Protein AF-A0A1M7KK33-F1 (afdb_monomer_lite)

Foldseek 3Di:
DPDDDDDDDDADEDDDPPDDDDPPPDDPPDDDDDCPPPLNVVVVVDPVVVQQVVVCVVPPADPDDDGDHHSCVVVSVVVD

Radius of gyration: 16.58 Å; chains: 1; bounding box: 50×26×40 Å

Secondary structure (DSSP, 8-state):
-------PPP-PPP--TTSPP-TT---TT--PPPTT-HHHHHHHHS-HHHHHHHHHHHSPPPSSSPPP--HHHHHHHHH-

Structure (mmCIF, N/CA/C/O backbone):
data_AF-A0A1M7KK33-F1
#
_entry.id   AF-A0A1M7KK33-F1
#
loop_
_atom_site.group_PDB
_atom_site.id
_atom_site.type_symbol
_atom_site.label_atom_id
_atom_site.label_alt_id
_atom_site.label_comp_id
_atom_site.label_asym_id
_atom_site.label_entity_id
_atom_site.label_seq_id
_atom_site.pdbx_PDB_ins_code
_atom_site.Cartn_x
_atom_site.Cartn_y
_atom_site.Cartn_z
_atom_site.occupancy
_atom_site.B_iso_or_equiv
_atom_site.auth_seq_id
_atom_site.auth_comp_id
_atom_site.auth_asym_id
_atom_site.auth_atom_id
_atom_site.pdbx_PDB_model_num
ATOM 1 N N . MET A 1 1 ? 34.203 11.690 -14.302 1.00 50.41 1 MET A N 1
ATOM 2 C CA . MET A 1 1 ? 33.307 12.727 -13.731 1.00 50.41 1 MET A CA 1
ATOM 3 C C . MET A 1 1 ? 32.022 12.081 -13.226 1.00 50.41 1 MET A C 1
ATOM 5 O O . MET A 1 1 ? 31.303 11.483 -14.021 1.00 50.41 1 MET A O 1
ATOM 9 N N . ARG A 1 2 ? 31.728 12.161 -11.921 1.00 58.72 2 ARG A N 1
ATOM 10 C CA . ARG A 1 2 ? 30.470 11.653 -11.348 1.00 58.72 2 ARG A CA 1
ATOM 11 C C . ARG A 1 2 ? 29.342 12.601 -11.763 1.00 58.72 2 ARG A C 1
ATOM 13 O O . ARG A 1 2 ? 29.286 13.722 -11.269 1.00 58.72 2 ARG A O 1
ATOM 20 N N . LYS A 1 3 ? 28.500 12.191 -12.719 1.00 60.31 3 LYS A N 1
ATOM 21 C CA . LYS A 1 3 ? 27.369 13.005 -13.190 1.00 60.31 3 LYS A CA 1
ATOM 22 C C . LYS A 1 3 ? 26.482 13.356 -11.994 1.00 60.31 3 LYS A C 1
ATOM 24 O O . LYS A 1 3 ? 26.001 12.463 -11.300 1.00 60.31 3 LYS A O 1
ATOM 29 N N . THR A 1 4 ? 26.284 14.644 -11.739 1.00 65.06 4 THR A N 1
ATOM 30 C CA . THR A 1 4 ? 25.358 15.119 -10.713 1.00 65.06 4 THR A CA 1
ATOM 31 C C . THR A 1 4 ? 23.939 14.774 -11.158 1.00 65.06 4 THR A C 1
ATOM 33 O O . THR A 1 4 ? 23.435 15.258 -12.171 1.00 65.06 4 THR A O 1
ATOM 36 N N . THR A 1 5 ? 23.283 13.861 -10.446 1.00 70.75 5 THR A N 1
ATOM 37 C CA . THR A 1 5 ? 21.884 13.531 -10.721 1.00 70.75 5 THR A CA 1
ATOM 38 C C . THR A 1 5 ? 21.015 14.711 -10.305 1.00 70.75 5 THR A C 1
ATOM 40 O O . THR A 1 5 ? 21.026 15.095 -9.136 1.00 70.75 5 THR A O 1
ATOM 43 N N . LYS A 1 6 ? 20.247 15.280 -11.243 1.00 74.56 6 LYS A N 1
ATOM 44 C CA . LYS A 1 6 ? 19.227 16.289 -10.918 1.00 74.56 6 LYS A CA 1
ATOM 45 C C . LYS A 1 6 ? 18.308 15.742 -9.817 1.00 74.56 6 LYS A C 1
ATOM 47 O O . LYS A 1 6 ? 17.885 14.584 -9.892 1.00 74.56 6 LYS A O 1
ATOM 52 N N . ARG A 1 7 ? 18.012 16.562 -8.802 1.00 76.00 7 ARG A N 1
ATOM 53 C CA . ARG A 1 7 ? 17.145 16.188 -7.675 1.00 76.00 7 ARG A CA 1
ATOM 54 C C . ARG A 1 7 ? 15.757 15.847 -8.224 1.00 76.00 7 ARG A C 1
ATOM 56 O O . ARG A 1 7 ? 15.086 16.703 -8.794 1.00 76.00 7 ARG A O 1
ATOM 63 N N . ARG A 1 8 ? 15.359 14.578 -8.128 1.00 73.19 8 ARG A N 1
ATOM 64 C CA . ARG A 1 8 ? 14.034 14.122 -8.569 1.00 73.19 8 ARG A CA 1
ATOM 65 C C . ARG A 1 8 ? 12.997 14.520 -7.521 1.00 73.19 8 ARG A C 1
ATOM 67 O O . ARG A 1 8 ? 13.323 14.593 -6.337 1.00 73.19 8 ARG A O 1
ATOM 74 N N . ALA A 1 9 ? 11.758 14.748 -7.951 1.00 81.88 9 ALA A N 1
ATOM 75 C CA . ALA A 1 9 ? 10.652 14.906 -7.015 1.00 81.88 9 ALA A CA 1
ATOM 76 C C . ALA A 1 9 ? 10.563 13.657 -6.116 1.00 81.88 9 ALA A C 1
ATOM 78 O O . ALA A 1 9 ? 10.669 12.539 -6.643 1.00 81.88 9 ALA A O 1
ATOM 79 N N . PRO A 1 10 ? 10.390 13.833 -4.795 1.00 83.06 10 PRO A N 1
ATOM 80 C CA . PRO A 1 10 ? 10.269 12.715 -3.879 1.00 83.06 10 PRO A CA 1
ATOM 81 C C . PRO A 1 10 ? 9.037 11.886 -4.232 1.00 83.06 10 PRO A C 1
ATOM 83 O O . PRO A 1 10 ? 8.070 12.362 -4.832 1.00 83.06 10 PRO A O 1
ATOM 86 N N . ARG A 1 11 ? 9.093 10.613 -3.873 1.00 84.56 11 ARG A N 1
ATOM 87 C CA . ARG A 1 11 ? 8.003 9.671 -4.060 1.00 84.56 11 ARG A CA 1
ATOM 88 C C . ARG A 1 11 ? 7.990 8.732 -2.864 1.00 84.56 11 ARG A C 1
ATOM 90 O O . ARG A 1 11 ? 9.052 8.301 -2.431 1.00 84.56 11 ARG A O 1
ATOM 97 N N . SER A 1 12 ? 6.799 8.385 -2.393 1.00 86.75 12 SER A N 1
ATOM 98 C CA . SER A 1 12 ? 6.627 7.312 -1.422 1.00 86.75 12 SER A CA 1
ATOM 99 C C . SER A 1 12 ? 6.816 5.941 -2.072 1.00 86.75 12 SER A C 1
ATOM 101 O O . SER A 1 12 ? 6.236 5.625 -3.123 1.00 86.75 12 SER A O 1
ATOM 103 N N . GLU A 1 13 ? 7.633 5.115 -1.434 1.00 89.81 13 GLU A N 1
ATOM 104 C CA . GLU A 1 13 ? 7.660 3.684 -1.706 1.00 89.81 13 GLU A CA 1
ATOM 105 C C . GLU A 1 13 ? 6.403 3.020 -1.143 1.00 89.81 13 GLU A C 1
ATOM 107 O O . GLU A 1 13 ? 5.659 3.610 -0.354 1.00 89.81 13 GLU A O 1
ATOM 112 N N . TYR A 1 14 ? 6.113 1.815 -1.624 1.00 92.50 14 TYR A N 1
ATOM 113 C CA . TYR A 1 14 ? 5.000 1.053 -1.087 1.00 92.50 14 TYR A CA 1
ATOM 114 C C . TYR A 1 14 ? 5.349 0.544 0.311 1.00 92.50 14 TYR A C 1
ATOM 116 O O . TYR A 1 14 ? 6.375 -0.103 0.498 1.00 92.50 14 TYR A O 1
ATOM 124 N N . THR A 1 15 ? 4.468 0.817 1.267 1.00 92.06 15 THR A N 1
ATOM 125 C CA . THR A 1 15 ?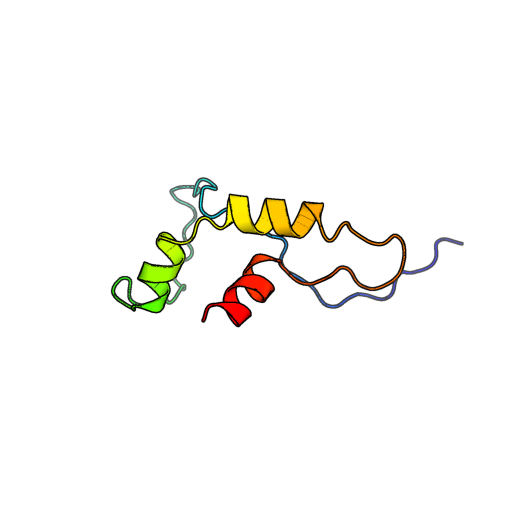 4.531 0.294 2.631 1.00 92.06 15 THR A CA 1
ATOM 126 C C . THR A 1 15 ? 3.366 -0.668 2.812 1.00 92.06 15 THR A C 1
ATOM 128 O O . THR A 1 15 ? 2.216 -0.297 2.541 1.00 92.06 15 THR A O 1
ATOM 131 N N . SER A 1 16 ? 3.661 -1.892 3.254 1.00 91.94 16 SER A N 1
ATOM 132 C CA . SER A 1 16 ? 2.627 -2.889 3.532 1.00 91.94 16 SER A CA 1
ATOM 133 C C . SER A 1 16 ? 1.713 -2.398 4.664 1.00 91.94 16 SER A C 1
ATOM 135 O O . SER A 1 16 ? 2.214 -1.900 5.675 1.00 91.94 16 SER A O 1
ATOM 137 N N . PRO A 1 17 ? 0.380 -2.554 4.547 1.00 89.38 17 PRO A N 1
ATOM 138 C CA . PRO A 1 17 ? -0.537 -2.333 5.663 1.00 89.38 17 PRO A CA 1
ATOM 139 C C . PRO A 1 17 ? -0.267 -3.246 6.867 1.00 89.38 17 PRO A C 1
ATOM 141 O O . PRO A 1 17 ? -0.640 -2.890 7.977 1.00 89.38 17 PRO A O 1
ATOM 144 N N . ASN A 1 18 ? 0.367 -4.402 6.646 1.00 89.00 18 ASN A N 1
ATOM 145 C CA . ASN A 1 18 ? 0.707 -5.378 7.683 1.00 89.00 18 ASN A CA 1
ATOM 146 C C . ASN A 1 18 ? 2.035 -5.054 8.390 1.00 89.00 18 ASN A C 1
ATOM 148 O O . ASN A 1 18 ? 2.470 -5.802 9.265 1.00 89.00 18 ASN A O 1
ATOM 152 N N . GLN A 1 19 ? 2.709 -3.964 8.006 1.00 88.38 19 GLN A N 1
ATOM 153 C CA . GLN A 1 19 ? 3.933 -3.527 8.662 1.00 88.38 19 GLN A CA 1
ATOM 154 C C . GLN A 1 19 ? 3.653 -3.130 10.118 1.00 88.38 19 GLN A C 1
ATOM 156 O O . GLN A 1 19 ? 2.763 -2.328 10.396 1.00 88.38 19 GLN A O 1
ATOM 161 N N . LEU A 1 20 ? 4.449 -3.674 11.042 1.00 88.62 20 LEU A N 1
ATOM 162 C CA . LEU A 1 20 ? 4.325 -3.408 12.474 1.00 88.62 20 LEU A CA 1
ATOM 163 C C . LEU A 1 20 ? 4.538 -1.922 12.794 1.00 88.62 20 LEU A C 1
ATOM 165 O O . LEU A 1 20 ? 5.486 -1.294 12.315 1.00 88.62 20 LEU A O 1
ATOM 169 N N . SER A 1 21 ? 3.673 -1.380 13.650 1.00 82.00 21 SER A N 1
ATOM 170 C CA . SER A 1 21 ? 3.829 -0.047 14.230 1.00 82.00 21 SER A CA 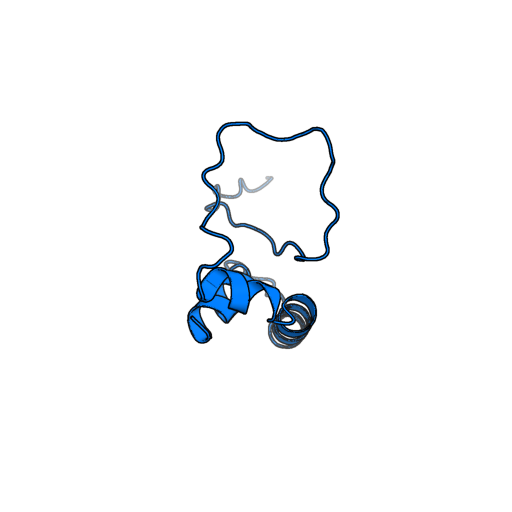1
ATOM 171 C C . SER A 1 21 ? 4.757 -0.090 15.443 1.00 82.00 21 SER A C 1
ATOM 173 O O . SER A 1 21 ? 4.634 -0.973 16.291 1.00 82.00 21 SER A O 1
ATOM 175 N N . LEU A 1 22 ? 5.648 0.895 15.564 1.00 84.50 22 LEU A N 1
ATOM 176 C CA . LEU A 1 22 ? 6.480 1.071 16.754 1.00 84.50 22 LEU A CA 1
ATOM 177 C C . LEU A 1 22 ? 5.666 1.780 17.845 1.00 84.50 22 LEU A C 1
ATOM 179 O O . LEU A 1 22 ? 5.409 2.980 17.757 1.00 84.50 22 LEU A O 1
ATOM 183 N N . SER A 1 23 ? 5.256 1.037 18.872 1.00 82.75 23 SER A N 1
ATOM 184 C CA . SER A 1 23 ? 4.555 1.595 20.032 1.00 82.75 23 SER A CA 1
ATOM 185 C C . SER A 1 23 ? 5.451 2.577 20.793 1.00 82.75 23 SER A C 1
ATOM 187 O O . SER A 1 23 ? 6.596 2.247 21.100 1.00 82.75 23 SER A O 1
ATOM 189 N N . GLY A 1 24 ? 4.932 3.762 21.129 1.00 81.50 24 GLY A N 1
ATOM 190 C CA . GLY A 1 24 ? 5.653 4.785 21.902 1.00 81.50 24 GLY A CA 1
ATOM 191 C C . GLY A 1 24 ? 6.362 5.859 21.069 1.00 81.50 24 GLY A C 1
ATOM 192 O O . GLY A 1 24 ? 6.900 6.803 21.640 1.00 81.50 24 GLY A O 1
ATOM 193 N N . PHE A 1 25 ? 6.325 5.764 19.737 1.00 79.31 25 PHE A N 1
ATOM 194 C CA . PHE A 1 25 ? 6.800 6.812 18.827 1.00 79.31 25 PHE A CA 1
ATOM 195 C C . PHE A 1 25 ? 5.627 7.388 18.024 1.00 79.31 25 PHE A C 1
ATOM 197 O O . PHE A 1 25 ? 5.557 7.273 16.801 1.00 79.31 25 PHE A O 1
ATOM 204 N N . GLU A 1 26 ? 4.663 7.970 18.735 1.00 79.75 26 GLU A N 1
ATOM 205 C CA . GLU A 1 26 ? 3.515 8.637 18.124 1.00 79.75 26 GLU A CA 1
ATOM 206 C C . GLU A 1 26 ? 3.733 10.147 18.100 1.00 79.75 26 GLU A C 1
ATOM 208 O O . GLU A 1 26 ? 4.140 10.766 19.081 1.00 79.75 26 GLU A O 1
ATOM 213 N N . THR A 1 27 ? 3.460 10.763 16.957 1.00 75.62 27 THR A N 1
ATOM 214 C CA . THR A 1 27 ? 3.459 12.220 16.831 1.00 75.62 27 THR A CA 1
ATOM 215 C C . THR A 1 27 ? 2.063 12.752 17.172 1.00 75.62 27 THR A C 1
ATOM 217 O O . THR A 1 27 ? 1.112 12.377 16.480 1.00 75.62 27 THR A O 1
ATOM 220 N N . PRO A 1 28 ? 1.910 13.665 18.149 1.00 69.06 28 PRO A N 1
ATOM 221 C CA . PRO A 1 28 ? 0.600 14.093 18.658 1.00 69.06 28 PRO A CA 1
ATOM 222 C C . PRO A 1 28 ? -0.208 14.985 17.694 1.00 69.06 28 PRO A C 1
ATOM 224 O O . PRO A 1 28 ? -1.288 15.447 18.045 1.00 69.06 28 PRO A O 1
ATOM 227 N N . PHE A 1 29 ? 0.292 15.240 16.481 1.00 72.25 29 PHE A N 1
ATOM 228 C CA . PHE A 1 29 ? -0.276 16.208 15.532 1.00 72.25 29 PHE A CA 1
ATOM 229 C C . PHE A 1 29 ? -0.948 15.570 14.302 1.00 72.25 29 PHE A C 1
ATOM 231 O O . PHE A 1 29 ? -1.233 16.271 13.331 1.00 72.25 29 PHE A O 1
ATOM 238 N N . TYR A 1 30 ? -1.176 14.253 14.285 1.00 67.19 30 TYR A N 1
ATOM 239 C CA . TYR A 1 30 ? -1.842 13.610 13.147 1.00 67.19 30 TYR A CA 1
ATOM 240 C C . TYR A 1 30 ? -3.363 13.681 13.265 1.00 67.19 30 TYR A C 1
ATOM 242 O O . TYR A 1 30 ? -3.968 13.028 14.111 1.00 67.19 30 TYR A O 1
ATOM 250 N N . ASN A 1 31 ? -3.989 14.392 12.328 1.00 71.94 31 ASN A N 1
ATOM 251 C CA . ASN A 1 31 ? -5.412 14.231 12.058 1.00 71.94 31 ASN A CA 1
ATOM 252 C C . ASN A 1 31 ? -5.626 12.887 11.353 1.00 71.94 31 ASN A C 1
ATOM 254 O O . ASN A 1 31 ? -5.255 12.717 10.190 1.00 71.94 31 ASN A O 1
ATOM 258 N N . GLN A 1 32 ? -6.212 11.925 12.061 1.00 80.56 32 GLN A N 1
ATOM 259 C CA . GLN A 1 32 ? -6.648 10.666 11.466 1.00 80.56 32 GLN A CA 1
ATOM 260 C C . GLN A 1 32 ? -8.039 10.834 10.847 1.00 80.56 32 GLN A C 1
ATOM 262 O O . GLN A 1 32 ? -8.894 11.549 11.371 1.00 80.56 32 GLN A O 1
ATOM 267 N N . LEU A 1 33 ? -8.277 10.163 9.720 1.00 86.56 33 LEU A N 1
ATOM 268 C CA . LEU A 1 33 ? -9.617 10.079 9.143 1.00 86.56 33 LEU A CA 1
ATOM 269 C C . LEU A 1 33 ? -10.544 9.287 10.073 1.00 86.56 33 LEU A C 1
ATOM 271 O O . LEU A 1 33 ? -10.104 8.355 10.747 1.00 86.56 33 LEU A O 1
ATOM 275 N N . ALA A 1 34 ? -11.839 9.617 10.055 1.00 90.75 34 ALA A N 1
ATOM 276 C CA . ALA A 1 34 ? -12.846 8.886 10.816 1.00 90.75 34 ALA A CA 1
ATOM 277 C C . ALA A 1 34 ? -12.781 7.378 10.482 1.00 90.75 34 ALA A C 1
ATOM 279 O O . ALA A 1 34 ? -12.949 7.017 9.313 1.00 90.75 34 ALA A O 1
ATOM 280 N N . PRO A 1 35 ? -12.580 6.482 11.469 1.00 90.25 35 PRO A N 1
ATOM 281 C CA . PRO A 1 35 ? -12.450 5.046 11.212 1.00 90.25 35 PRO A CA 1
ATOM 282 C C . PRO A 1 35 ? -13.683 4.414 10.556 1.00 90.25 35 PRO A C 1
ATOM 284 O O . PRO A 1 35 ? -13.556 3.405 9.867 1.00 90.25 35 PRO A O 1
ATOM 287 N N . SER A 1 36 ? -14.859 5.013 10.765 1.00 94.12 36 SER A N 1
ATOM 288 C CA . SER A 1 36 ? -16.143 4.622 10.175 1.00 94.12 36 SER A CA 1
ATOM 289 C C . SER A 1 36 ? -16.350 5.131 8.746 1.00 94.12 36 SER A C 1
ATOM 291 O O . SER A 1 36 ? -17.339 4.775 8.104 1.00 94.12 36 SER A O 1
ATOM 293 N N . ASN A 1 37 ? -15.446 5.963 8.220 1.00 93.62 37 ASN A N 1
ATOM 294 C CA . ASN A 1 37 ? -15.526 6.420 6.841 1.00 93.62 37 ASN A CA 1
ATOM 295 C C . ASN A 1 37 ? -15.481 5.208 5.897 1.00 93.62 37 ASN A C 1
ATOM 297 O O . ASN A 1 37 ? -14.578 4.374 5.987 1.00 93.62 37 ASN A O 1
ATOM 301 N N . ARG A 1 38 ? -16.438 5.135 4.963 1.00 92.56 38 ARG A N 1
ATOM 302 C CA . ARG A 1 38 ? -16.579 4.012 4.020 1.00 92.56 38 ARG A CA 1
ATOM 303 C C . ARG A 1 38 ? -15.279 3.695 3.277 1.00 9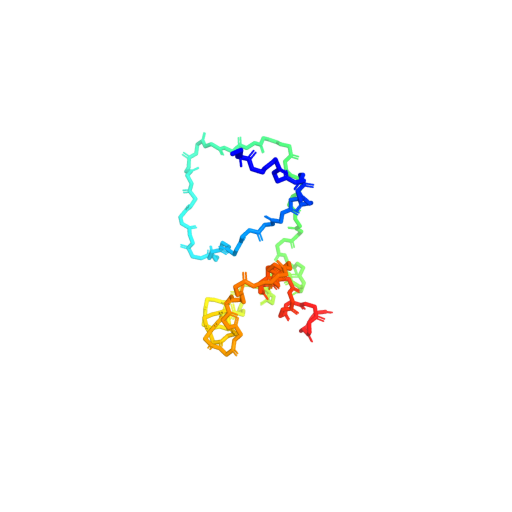2.56 38 ARG A C 1
ATOM 305 O O . ARG A 1 38 ? -14.952 2.526 3.113 1.00 92.56 38 ARG A O 1
ATOM 312 N N . TRP A 1 39 ? -14.506 4.712 2.899 1.00 90.38 39 TRP A N 1
ATOM 313 C CA . TRP A 1 39 ? -13.223 4.544 2.214 1.00 90.38 39 TRP A CA 1
ATOM 314 C C . TRP A 1 39 ? -12.132 3.992 3.131 1.00 90.38 39 TRP A C 1
ATOM 316 O O . TRP A 1 39 ? -11.334 3.163 2.702 1.00 90.38 39 TRP A O 1
ATOM 326 N N . VAL A 1 40 ? -12.117 4.398 4.404 1.00 90.06 40 VAL A N 1
ATOM 327 C CA . VAL A 1 40 ? -11.187 3.857 5.408 1.00 90.06 40 VAL A CA 1
ATOM 328 C C . VAL A 1 40 ? -11.496 2.384 5.665 1.00 90.06 40 VAL A C 1
ATOM 330 O O . VAL A 1 40 ? -10.578 1.565 5.647 1.00 90.06 40 VAL A O 1
ATOM 333 N N . VAL A 1 41 ? -12.774 2.030 5.825 1.00 93.19 41 VAL A N 1
ATOM 334 C CA . VAL A 1 41 ? -13.220 0.636 5.981 1.00 93.19 41 VAL A CA 1
ATOM 335 C C . VAL A 1 41 ? -12.851 -0.196 4.753 1.00 93.19 41 VAL A C 1
ATOM 337 O O . VAL A 1 41 ? -12.193 -1.225 4.897 1.00 93.19 41 VAL A O 1
ATOM 340 N N . LEU A 1 42 ? -13.182 0.280 3.548 1.00 91.56 42 LEU A N 1
ATOM 341 C CA . LEU A 1 42 ? -12.841 -0.399 2.297 1.00 91.56 42 LEU A CA 1
ATOM 342 C C . LEU A 1 42 ? -11.326 -0.605 2.169 1.00 91.56 42 LEU A C 1
ATOM 344 O O . LEU A 1 42 ? -10.867 -1.700 1.857 1.00 91.56 42 LEU A O 1
ATOM 348 N N . SER A 1 43 ? -10.528 0.416 2.491 1.00 91.19 43 SER A N 1
ATOM 349 C CA . SER A 1 43 ? -9.068 0.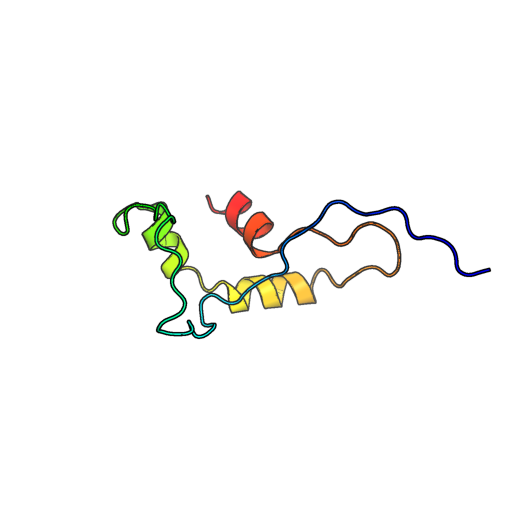322 2.427 1.00 91.19 43 SER A CA 1
ATOM 350 C C . SER A 1 43 ? -8.481 -0.743 3.358 1.00 91.19 43 SER A C 1
ATOM 352 O O . SER A 1 43 ? -7.399 -1.241 3.071 1.00 91.19 43 SER A O 1
ATOM 354 N N . LYS A 1 44 ? -9.166 -1.108 4.448 1.00 90.62 44 LYS A N 1
ATOM 355 C CA . LYS A 1 44 ? -8.733 -2.185 5.353 1.00 90.62 44 LYS A CA 1
ATOM 356 C C . LYS A 1 44 ? -9.090 -3.575 4.825 1.00 90.62 44 LYS A C 1
ATOM 358 O O . LYS A 1 44 ? -8.450 -4.543 5.211 1.00 90.62 44 LYS A O 1
ATOM 363 N N . GLN A 1 45 ? -10.102 -3.673 3.966 1.00 92.12 45 GLN A N 1
ATOM 364 C CA . GLN A 1 45 ? -10.572 -4.937 3.391 1.00 92.12 45 GLN A CA 1
ATOM 365 C C . GLN A 1 45 ? -9.822 -5.324 2.111 1.00 92.12 45 GLN A C 1
ATOM 367 O O . GLN A 1 45 ? -9.780 -6.498 1.754 1.00 92.12 45 GLN A O 1
ATOM 372 N N . ILE A 1 46 ? -9.232 -4.353 1.410 1.00 92.94 46 ILE A N 1
ATOM 373 C CA . ILE A 1 46 ? -8.489 -4.609 0.174 1.00 92.94 46 ILE A CA 1
ATOM 374 C C . ILE A 1 46 ? -7.172 -5.357 0.480 1.00 92.94 46 ILE A C 1
ATOM 376 O O . ILE A 1 46 ? -6.371 -4.863 1.282 1.00 92.94 46 ILE A O 1
ATOM 380 N N . PRO A 1 47 ? -6.878 -6.485 -0.203 1.00 95.00 47 PRO A N 1
ATOM 381 C CA . PRO A 1 47 ? -5.614 -7.213 -0.067 1.00 95.00 47 PRO A CA 1
ATOM 382 C C . PRO A 1 47 ? -4.480 -6.490 -0.818 1.00 95.00 47 PRO A C 1
ATOM 384 O O . PRO A 1 47 ? -4.049 -6.895 -1.899 1.00 95.00 47 PRO A O 1
ATOM 387 N N . TRP A 1 48 ? -4.012 -5.365 -0.265 1.00 94.62 48 TRP A N 1
ATOM 388 C CA . TRP A 1 48 ? -3.049 -4.483 -0.936 1.00 94.62 48 TRP A CA 1
ATOM 389 C C . TRP A 1 48 ? -1.741 -5.175 -1.307 1.00 94.62 48 TRP A C 1
ATOM 391 O O . TRP A 1 48 ? -1.256 -4.960 -2.414 1.00 94.62 48 TRP A O 1
ATOM 401 N N . ASP A 1 49 ? -1.184 -6.000 -0.420 1.00 95.12 49 ASP A N 1
ATOM 402 C CA . ASP A 1 49 ? 0.105 -6.656 -0.663 1.00 95.12 49 ASP A CA 1
ATOM 403 C C . ASP A 1 49 ? 0.045 -7.566 -1.894 1.00 95.12 49 ASP A C 1
ATOM 405 O O . ASP A 1 49 ? 0.918 -7.488 -2.759 1.00 95.12 49 ASP A O 1
ATOM 409 N N . ASP A 1 50 ? -1.027 -8.347 -2.040 1.00 95.69 50 ASP A N 1
ATOM 410 C CA . ASP A 1 50 ? -1.220 -9.228 -3.192 1.00 95.69 50 ASP A CA 1
ATOM 411 C C . ASP A 1 50 ? -1.408 -8.438 -4.487 1.00 95.69 50 ASP A C 1
ATOM 413 O O . ASP A 1 50 ? -0.765 -8.728 -5.502 1.00 95.69 50 ASP A O 1
ATOM 417 N N . LEU A 1 51 ? -2.243 -7.395 -4.457 1.00 94.94 51 LEU A N 1
ATOM 418 C CA . LEU A 1 51 ? -2.487 -6.536 -5.617 1.00 94.94 51 LEU A CA 1
ATOM 419 C C . LEU A 1 51 ? -1.211 -5.815 -6.064 1.00 94.94 51 LEU A C 1
ATOM 421 O O . LEU A 1 51 ? -0.889 -5.793 -7.255 1.00 94.94 51 LEU A O 1
ATOM 425 N N . VAL A 1 52 ? -0.456 -5.256 -5.118 1.00 94.88 52 VAL A N 1
ATOM 426 C CA . VAL A 1 52 ? 0.804 -4.563 -5.398 1.00 94.88 52 VAL A CA 1
ATOM 427 C C . VAL A 1 52 ? 1.867 -5.538 -5.887 1.00 94.88 52 VAL A C 1
ATOM 429 O O . VAL A 1 52 ? 2.591 -5.215 -6.833 1.00 94.88 52 VAL A O 1
ATOM 432 N N . ASN A 1 53 ? 1.941 -6.741 -5.318 1.00 95.00 53 ASN A N 1
ATOM 433 C CA . ASN A 1 53 ? 2.848 -7.788 -5.775 1.00 95.00 53 ASN A CA 1
ATOM 434 C C . ASN A 1 53 ? 2.532 -8.198 -7.222 1.00 95.00 53 ASN A C 1
ATOM 436 O O . ASN A 1 53 ? 3.420 -8.207 -8.076 1.00 95.00 53 ASN A O 1
ATOM 440 N N . MET A 1 54 ? 1.260 -8.458 -7.540 1.00 95.62 54 MET A N 1
ATOM 441 C CA . MET A 1 54 ? 0.825 -8.764 -8.907 1.00 95.62 54 MET A CA 1
ATOM 442 C C . MET A 1 54 ? 1.126 -7.623 -9.881 1.00 95.62 54 MET A C 1
ATOM 444 O O . MET A 1 54 ? 1.637 -7.870 -10.976 1.00 95.62 54 MET A O 1
ATOM 448 N N . TYR A 1 55 ? 0.850 -6.378 -9.486 1.00 93.56 55 TYR A N 1
ATOM 449 C CA . TYR A 1 55 ? 1.159 -5.205 -10.299 1.00 93.56 55 TYR A CA 1
ATOM 450 C C . TYR A 1 55 ? 2.660 -5.100 -10.580 1.00 93.56 55 TYR A C 1
ATOM 452 O O . TYR A 1 55 ? 3.054 -4.914 -11.731 1.00 93.56 55 TYR A O 1
ATOM 460 N N . SER A 1 56 ? 3.489 -5.269 -9.550 1.00 92.62 56 SER A N 1
ATOM 461 C CA . SER A 1 56 ? 4.948 -5.153 -9.638 1.00 92.62 56 SER A CA 1
ATOM 462 C C . SER A 1 56 ? 5.556 -6.247 -10.515 1.00 92.62 56 SER A C 1
ATOM 464 O O . SER A 1 56 ? 6.452 -5.966 -11.305 1.00 92.62 56 SER A O 1
ATOM 466 N N . LYS A 1 57 ? 5.019 -7.474 -10.451 1.00 94.50 57 LYS A N 1
ATOM 467 C CA . LYS A 1 57 ? 5.407 -8.581 -11.342 1.00 94.50 57 LYS A CA 1
ATOM 468 C C . LYS A 1 57 ? 5.106 -8.278 -12.811 1.00 94.50 57 LYS A C 1
ATOM 470 O O . LYS A 1 57 ? 5.910 -8.606 -13.676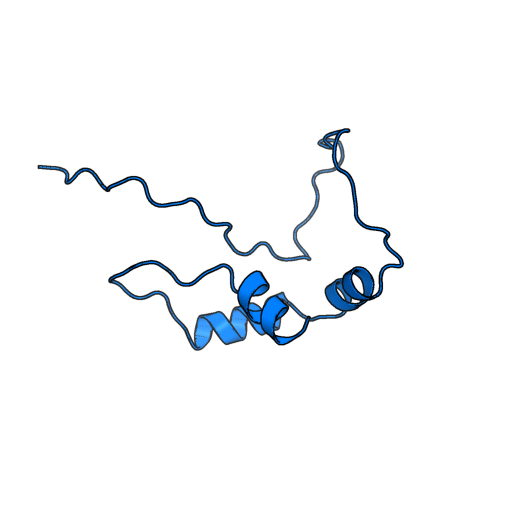 1.00 94.50 57 LYS A O 1
ATOM 475 N N . ARG A 1 58 ? 3.958 -7.654 -13.098 1.00 94.06 58 ARG A N 1
ATOM 476 C CA . ARG A 1 58 ? 3.550 -7.298 -14.471 1.00 94.06 58 ARG A CA 1
ATOM 477 C C . ARG A 1 58 ? 4.202 -6.011 -14.981 1.00 94.06 58 ARG A C 1
ATOM 479 O O . ARG A 1 58 ? 4.317 -5.834 -16.188 1.00 94.06 58 ARG A O 1
ATOM 486 N N . ASN A 1 59 ? 4.629 -5.128 -14.081 1.00 91.38 59 ASN A N 1
ATOM 487 C CA . ASN A 1 59 ? 5.214 -3.825 -14.395 1.00 91.38 59 ASN A CA 1
ATOM 488 C C . ASN A 1 59 ? 6.571 -3.654 -13.695 1.00 91.38 59 ASN A C 1
ATOM 490 O O . ASN A 1 59 ? 6.695 -2.825 -12.786 1.00 91.38 59 ASN A O 1
ATOM 494 N N . PRO A 1 60 ? 7.597 -4.423 -14.099 1.00 90.44 60 PRO A N 1
ATOM 495 C CA . PRO A 1 60 ? 8.910 -4.339 -13.481 1.00 90.44 60 PRO A CA 1
ATOM 496 C C . PRO A 1 60 ? 9.558 -2.960 -13.710 1.00 90.44 60 PRO A C 1
ATOM 498 O O . PRO A 1 60 ? 9.268 -2.280 -14.705 1.00 90.44 60 PRO A O 1
ATOM 501 N N . PRO A 1 61 ? 10.466 -2.528 -12.815 1.00 86.88 61 PRO A N 1
ATOM 502 C CA . PRO A 1 61 ? 11.207 -1.286 -12.985 1.00 86.88 61 PRO A CA 1
ATOM 503 C C . PRO A 1 61 ? 11.974 -1.265 -14.311 1.00 86.88 61 PRO A C 1
ATOM 505 O O . PRO A 1 61 ? 12.691 -2.203 -14.652 1.00 86.88 61 PRO A O 1
ATOM 508 N N . LYS A 1 62 ? 11.851 -0.162 -15.052 1.00 88.75 62 LYS A N 1
ATOM 509 C CA . LYS A 1 62 ? 12.619 0.060 -16.281 1.00 88.75 62 LYS A CA 1
ATOM 510 C C . LYS A 1 62 ? 14.003 0.615 -15.944 1.00 88.75 62 LYS A C 1
ATOM 512 O O . LYS A 1 62 ? 14.138 1.434 -15.037 1.00 88.75 62 LYS A O 1
ATOM 517 N N . ALA A 1 63 ? 15.014 0.225 -16.723 1.00 87.25 63 ALA A N 1
ATOM 518 C CA . ALA A 1 63 ? 16.383 0.732 -16.577 1.00 87.25 63 ALA A CA 1
ATOM 519 C C . ALA A 1 63 ? 16.503 2.239 -16.885 1.00 87.25 63 ALA A C 1
ATOM 521 O O . ALA A 1 63 ? 17.416 2.913 -16.412 1.00 87.25 63 ALA A O 1
ATOM 522 N N . THR A 1 64 ? 15.571 2.779 -17.673 1.00 87.19 64 THR A N 1
ATOM 523 C CA . THR A 1 64 ? 15.544 4.180 -18.098 1.00 87.19 64 THR A CA 1
ATOM 524 C C . THR A 1 64 ? 14.219 4.850 -17.725 1.00 87.19 64 THR A C 1
ATOM 526 O O . THR A 1 64 ? 13.173 4.210 -17.621 1.00 87.19 64 THR A O 1
ATOM 529 N N . GLY A 1 65 ? 14.262 6.170 -17.515 1.00 85.06 65 GLY A N 1
ATOM 530 C CA . GLY A 1 65 ? 13.084 6.987 -17.204 1.00 85.06 65 GLY A CA 1
ATOM 531 C C . GLY A 1 65 ? 12.803 7.199 -15.709 1.00 85.06 65 GLY A C 1
ATOM 532 O O . GLY A 1 65 ? 13.657 7.004 -14.833 1.00 85.06 65 GLY A O 1
ATOM 533 N N . ARG A 1 66 ? 11.594 7.697 -15.416 1.00 84.69 66 ARG A N 1
ATOM 534 C CA . ARG A 1 66 ? 11.095 7.877 -14.045 1.00 84.69 66 ARG A CA 1
ATOM 535 C C . ARG A 1 66 ? 10.392 6.587 -13.595 1.00 84.69 66 ARG A C 1
ATOM 537 O O . ARG A 1 66 ? 9.513 6.121 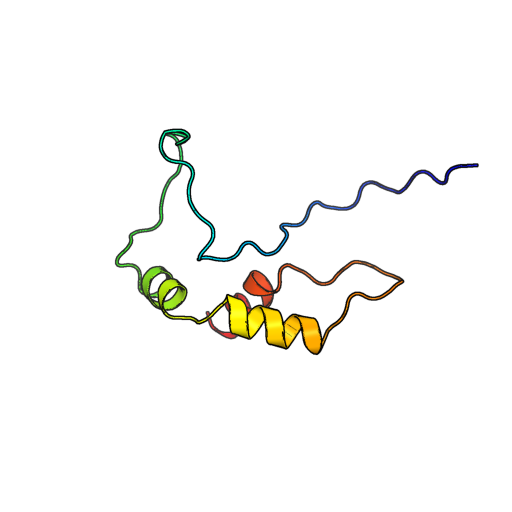-14.314 1.00 84.69 66 ARG A O 1
ATOM 544 N N . PRO A 1 67 ? 10.718 6.038 -12.412 1.00 84.69 67 PRO A N 1
ATOM 545 C CA . PRO A 1 67 ? 9.992 4.899 -11.857 1.00 84.69 67 PRO A CA 1
ATOM 546 C C . PRO A 1 67 ? 8.494 5.200 -11.684 1.00 84.69 67 PRO A C 1
ATOM 548 O O . PRO A 1 67 ? 8.136 6.285 -11.219 1.00 84.69 67 PRO A O 1
ATOM 551 N N . ALA A 1 68 ? 7.631 4.240 -12.024 1.00 86.75 68 ALA A N 1
ATOM 552 C CA . ALA A 1 68 ? 6.167 4.358 -11.949 1.00 86.75 68 ALA A CA 1
ATOM 553 C C . ALA A 1 68 ? 5.686 4.525 -10.509 1.00 86.75 68 ALA A C 1
ATOM 555 O O . ALA A 1 68 ? 6.174 3.748 -9.709 1.00 86.75 68 ALA A O 1
ATOM 556 N N . LEU A 1 69 ? 4.756 5.450 -10.210 1.00 89.00 69 LEU A N 1
ATOM 557 C CA . LEU A 1 69 ? 4.244 5.840 -8.874 1.00 89.00 69 LEU A CA 1
ATOM 558 C C . LEU A 1 69 ? 3.921 4.687 -7.907 1.00 89.00 69 LEU A C 1
ATOM 560 O O . LEU A 1 69 ? 3.854 3.526 -8.296 1.00 89.00 69 LEU A O 1
ATOM 564 N N . ASN A 1 70 ? 3.755 5.016 -6.617 1.00 92.44 70 ASN A N 1
ATOM 565 C CA . ASN A 1 70 ? 3.391 4.044 -5.585 1.00 92.44 70 ASN A CA 1
ATOM 566 C C . ASN A 1 70 ? 2.209 3.184 -6.076 1.00 92.44 70 ASN A C 1
ATOM 568 O O . ASN A 1 70 ? 1.141 3.749 -6.330 1.00 92.44 70 ASN A O 1
ATOM 572 N N . PRO A 1 71 ? 2.387 1.857 -6.222 1.00 93.38 71 PRO A N 1
ATOM 573 C CA . PRO A 1 71 ? 1.342 0.979 -6.731 1.00 93.38 71 PRO A CA 1
ATOM 574 C C . PRO A 1 71 ? 0.021 1.107 -5.969 1.00 93.38 71 PRO A C 1
ATOM 576 O O . PRO A 1 71 ? -1.034 1.063 -6.586 1.00 93.38 71 PRO A O 1
ATOM 579 N N . ARG A 1 72 ? 0.060 1.369 -4.655 1.00 92.75 72 ARG A N 1
ATOM 580 C CA . ARG A 1 72 ? -1.146 1.598 -3.846 1.00 92.75 72 ARG A CA 1
ATOM 581 C C . ARG A 1 72 ? -1.919 2.842 -4.270 1.00 92.75 72 ARG A C 1
ATOM 583 O O . ARG A 1 72 ? -3.140 2.807 -4.286 1.00 92.75 72 ARG A O 1
ATOM 590 N N . VAL A 1 73 ? -1.223 3.922 -4.625 1.00 91.94 73 VAL A N 1
ATOM 591 C CA . VAL A 1 73 ? -1.865 5.155 -5.115 1.00 91.94 73 VAL A CA 1
ATOM 592 C C . VAL A 1 73 ? -2.523 4.897 -6.465 1.00 91.94 73 VAL A C 1
ATOM 594 O O . VAL A 1 73 ? -3.664 5.290 -6.672 1.00 91.94 73 VAL A O 1
ATOM 597 N N . LEU A 1 74 ? -1.821 4.201 -7.361 1.00 91.00 74 LEU A N 1
ATOM 598 C CA . LEU A 1 74 ? -2.344 3.865 -8.682 1.00 91.00 74 LEU A CA 1
ATOM 599 C C . LEU A 1 74 ? -3.579 2.958 -8.590 1.00 91.00 74 LEU A C 1
ATOM 601 O O . LEU A 1 74 ? -4.607 3.272 -9.172 1.00 91.00 74 LEU A O 1
ATOM 605 N N . ILE A 1 75 ? -3.480 1.852 -7.850 1.00 92.75 75 ILE A N 1
ATOM 606 C CA . ILE A 1 75 ? -4.571 0.884 -7.674 1.00 92.75 75 ILE A CA 1
ATOM 607 C C . ILE A 1 75 ? -5.731 1.529 -6.910 1.00 92.75 75 ILE A C 1
ATOM 609 O O . ILE A 1 75 ? -6.885 1.344 -7.278 1.00 92.75 75 ILE A O 1
ATOM 613 N N . GLY A 1 76 ? -5.427 2.329 -5.886 1.00 90.88 76 GLY A N 1
ATOM 614 C CA . GLY A 1 76 ? -6.423 3.084 -5.134 1.00 90.88 76 GLY A CA 1
ATOM 615 C C . GLY A 1 76 ? -7.237 4.011 -6.029 1.00 90.88 76 GLY A C 1
ATOM 616 O O . GLY A 1 76 ? -8.452 3.947 -5.970 1.00 90.88 76 GLY A O 1
ATOM 617 N N . ALA A 1 77 ? -6.591 4.773 -6.917 1.00 90.56 77 ALA A N 1
ATOM 618 C CA . ALA A 1 77 ? -7.273 5.671 -7.854 1.00 90.56 77 ALA A CA 1
ATOM 619 C C . ALA A 1 77 ? -8.155 4.956 -8.896 1.00 90.56 77 ALA A C 1
ATOM 621 O O . ALA A 1 77 ? -8.960 5.596 -9.561 1.00 90.56 77 ALA A O 1
ATOM 622 N N . VAL A 1 78 ? -7.976 3.645 -9.087 1.00 89.94 78 VAL A N 1
ATOM 623 C CA . VAL A 1 78 ? -8.841 2.834 -9.957 1.00 89.94 78 VAL A CA 1
ATOM 624 C C . VAL A 1 78 ? -10.074 2.326 -9.201 1.00 89.94 78 VAL A C 1
ATOM 626 O O . VAL A 1 78 ? -11.112 2.099 -9.812 1.00 89.94 78 VAL A O 1
ATOM 629 N N . ILE A 1 79 ? -9.960 2.120 -7.888 1.00 85.81 79 ILE A N 1
ATOM 630 C CA . ILE A 1 79 ? -11.006 1.516 -7.047 1.00 85.81 79 ILE A CA 1
ATOM 631 C C . ILE A 1 79 ? -11.880 2.580 -6.356 1.00 85.81 79 ILE A C 1
ATOM 633 O O . ILE A 1 79 ? -13.043 2.307 -6.059 1.00 85.81 79 ILE A O 1
ATOM 637 N N . ILE A 1 80 ? -11.313 3.753 -6.060 1.00 72.38 80 ILE A N 1
ATOM 638 C CA . ILE A 1 80 ? -11.857 4.816 -5.196 1.00 72.38 80 ILE A CA 1
ATOM 639 C C . ILE A 1 80 ? -12.003 6.106 -5.994 1.00 72.38 80 ILE A C 1
ATOM 641 O O . ILE A 1 80 ? -13.101 6.702 -5.922 1.00 72.38 80 ILE A O 1
#

pLDDT: mean 85.94, std 9.46, range [50.41, 95.69]

Sequence (80 aa):
MRKTTKRRAPRSEYTSPNQLSLSGFETPFYNQLAPSNRWVVLSKQIPWDDLVNMYSKRNPPKATGRPALNPRVLIGAVII

Organism: NCBI:txid388280